Protein AF-A0A7V7UI22-F1 (afdb_monomer_lite)

Foldseek 3Di:
DDPPPDDDDDLQDQKAKWFFLDDDDPDTHTDDLDPPDPRDTPDMDIGGDDHVVCVDPFQNLLSSVLNVLVRLSDAADPDPPLPADSRHGGTDGPDHGPVSVVVSCVSPND

Organism: NCBI:txid2307010

Radius of gyration: 14.66 Å; chains: 1; bounding box: 29×37×30 Å

Secondary structure (DSSP, 8-state):
--S--SPPPPTT--EEEEEEEEE-SS-EEE----TT--PPPSEEEEEE---TT--SHHHHHHHHHHHHHHHTTPPP---S-TTS-TTSSS---S---HHHHHHHHHHH--

InterPro domains:
  IPR024079 Metallopeptidase, catalytic domain superfamily [G3DSA:3.40.390.10] (5-110)

Sequence (110 aa):
MSCNKYNPPTSLEYGRTYPYVAYGQNSASAGSFSKNSTEQWVKAICYQYKNTDLNNTEKKAATAAHEVGHALSLDHKDSQDLQFSIMRTGEKSLKLYAYDKKMLKKKWGK

pLDDT: mean 81.88, std 12.71, range [33.41, 93.94]

Structure (mmCIF, N/CA/C/O backbone):
data_AF-A0A7V7UI22-F1
#
_entry.id   AF-A0A7V7UI22-F1
#
loop_
_atom_site.group_PDB
_atom_site.id
_atom_site.type_symbol
_atom_site.label_atom_id
_atom_site.label_alt_id
_atom_site.label_comp_id
_atom_site.label_asym_id
_atom_site.label_entity_id
_atom_site.label_seq_id
_atom_site.pdbx_PDB_ins_code
_atom_site.Cartn_x
_atom_site.Cartn_y
_atom_site.Cartn_z
_atom_site.occupancy
_atom_site.B_iso_or_equiv
_atom_site.auth_seq_id
_atom_site.auth_comp_id
_atom_site.auth_asym_id
_atom_site.auth_atom_id
_atom_site.pdbx_PDB_model_num
ATOM 1 N N . MET A 1 1 ? 11.357 -23.081 -6.240 1.00 38.62 1 MET A N 1
ATOM 2 C CA . MET A 1 1 ? 10.485 -22.247 -7.099 1.00 38.62 1 MET A CA 1
ATOM 3 C C . MET A 1 1 ? 11.011 -20.825 -7.051 1.00 38.62 1 MET A C 1
ATOM 5 O O . MET A 1 1 ? 11.188 -20.302 -5.961 1.00 38.62 1 MET A O 1
ATOM 9 N N . SER A 1 2 ? 11.362 -20.260 -8.206 1.00 33.41 2 SER A N 1
ATOM 10 C CA . SER A 1 2 ? 11.935 -18.915 -8.311 1.00 33.41 2 SER A CA 1
ATOM 11 C C . SER A 1 2 ? 10.889 -17.872 -7.920 1.00 33.41 2 SER A C 1
ATOM 13 O O . SER A 1 2 ? 9.824 -17.800 -8.528 1.00 33.41 2 SER A O 1
ATOM 15 N N . CYS A 1 3 ? 11.203 -17.052 -6.923 1.00 44.78 3 CYS A N 1
ATOM 16 C CA . CYS A 1 3 ? 10.441 -15.871 -6.517 1.00 44.78 3 CYS A CA 1
ATOM 17 C C . CYS A 1 3 ? 10.400 -14.758 -7.594 1.00 44.78 3 CYS A C 1
ATOM 19 O O . CYS A 1 3 ? 9.805 -13.710 -7.362 1.00 44.78 3 CYS A O 1
ATOM 21 N N . ASN A 1 4 ? 10.968 -14.986 -8.788 1.00 42.72 4 ASN A N 1
ATOM 22 C CA . ASN A 1 4 ? 11.150 -13.983 -9.843 1.00 42.72 4 ASN A CA 1
ATOM 23 C C . ASN A 1 4 ? 10.083 -13.998 -10.949 1.00 42.72 4 ASN A C 1
ATOM 25 O O . ASN A 1 4 ? 10.395 -13.683 -12.095 1.00 42.72 4 ASN A O 1
ATOM 29 N N . LYS A 1 5 ? 8.817 -14.325 -10.664 1.00 50.78 5 LYS A N 1
ATOM 30 C CA . LYS A 1 5 ? 7.751 -14.171 -11.678 1.00 50.78 5 LYS A CA 1
ATOM 31 C C . LYS A 1 5 ? 7.128 -12.771 -11.689 1.00 50.78 5 LYS A C 1
ATOM 33 O O . LYS A 1 5 ? 5.954 -12.617 -12.010 1.00 50.78 5 LYS A O 1
ATOM 38 N N . TYR A 1 6 ? 7.906 -11.757 -11.327 1.00 62.16 6 TYR A N 1
ATOM 39 C CA . TYR A 1 6 ? 7.454 -10.376 -11.315 1.00 62.16 6 TYR A CA 1
ATOM 40 C C . TYR A 1 6 ? 8.343 -9.540 -12.219 1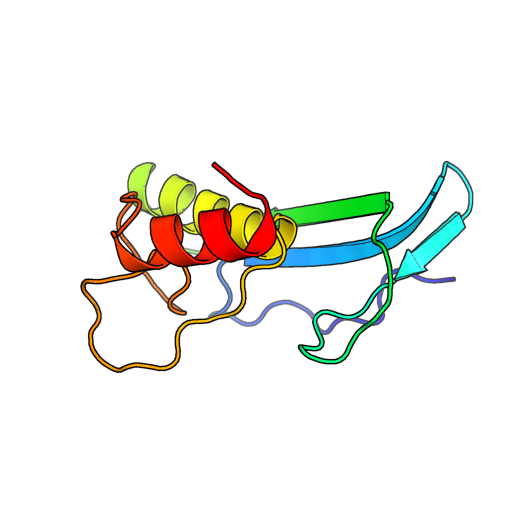.00 62.16 6 TYR A C 1
ATOM 42 O O . TYR A 1 6 ? 9.567 -9.577 -12.099 1.00 62.16 6 TYR A O 1
ATOM 50 N N . ASN A 1 7 ? 7.709 -8.794 -13.124 1.00 67.00 7 ASN A N 1
ATOM 51 C CA . ASN A 1 7 ? 8.410 -7.852 -13.981 1.00 67.00 7 ASN A CA 1
ATOM 52 C C . ASN A 1 7 ? 9.213 -6.871 -13.113 1.00 67.00 7 ASN A C 1
ATOM 54 O O . ASN A 1 7 ? 8.730 -6.492 -12.029 1.00 67.00 7 ASN A O 1
ATOM 58 N N . PRO A 1 8 ? 10.413 -6.466 -13.573 1.00 71.75 8 PRO A N 1
ATOM 59 C CA . PRO A 1 8 ? 11.176 -5.425 -12.904 1.00 71.75 8 PRO A CA 1
ATOM 60 C C . PRO A 1 8 ? 10.305 -4.172 -12.742 1.00 71.75 8 PRO A C 1
ATOM 62 O O . PRO A 1 8 ? 9.439 -3.923 -13.588 1.00 71.75 8 PRO A O 1
ATOM 65 N N . PRO A 1 9 ? 10.493 -3.409 -11.655 1.00 74.69 9 PRO A N 1
ATOM 66 C CA . PRO A 1 9 ? 9.687 -2.228 -11.414 1.00 74.69 9 PRO A CA 1
ATOM 67 C C . PRO A 1 9 ? 9.882 -1.193 -12.523 1.00 74.69 9 PRO A C 1
ATOM 69 O O . PRO A 1 9 ? 10.998 -0.973 -13.001 1.00 74.69 9 PRO A O 1
ATOM 72 N N . THR A 1 10 ? 8.789 -0.559 -12.924 1.00 80.25 10 THR A N 1
ATOM 73 C CA . THR A 1 10 ? 8.796 0.574 -13.854 1.00 80.25 10 THR A CA 1
ATOM 74 C C . THR A 1 10 ? 9.150 1.872 -13.123 1.00 80.25 10 THR A C 1
ATOM 76 O O . THR A 1 10 ? 9.086 1.950 -11.896 1.00 80.25 10 THR A O 1
ATOM 79 N N . SER A 1 11 ? 9.495 2.931 -13.862 1.00 75.62 11 SER A N 1
ATOM 80 C CA . SER A 1 11 ? 9.798 4.249 -13.276 1.00 75.62 11 SER A CA 1
ATOM 81 C C . SER A 1 11 ? 8.626 4.872 -12.506 1.00 75.62 11 SER A C 1
ATOM 83 O O . SER A 1 11 ? 8.848 5.744 -11.670 1.00 75.62 11 SER A O 1
ATOM 85 N N . LEU A 1 12 ? 7.398 4.415 -12.763 1.00 77.81 12 LEU A N 1
ATOM 86 C CA . LEU A 1 12 ? 6.176 4.875 -12.100 1.00 77.81 12 LEU A CA 1
ATOM 87 C C . LEU A 1 12 ? 5.833 4.058 -10.842 1.00 77.81 12 LEU A C 1
ATOM 89 O O . LEU A 1 12 ? 4.855 4.362 -10.160 1.00 77.81 12 LEU A O 1
ATOM 93 N N . GLU A 1 13 ? 6.617 3.025 -10.523 1.00 82.62 13 GLU A N 1
ATOM 94 C CA . GLU A 1 13 ? 6.422 2.200 -9.332 1.00 82.62 13 GLU A CA 1
ATOM 95 C C . GLU A 1 13 ? 7.337 2.655 -8.191 1.00 82.62 13 GLU A C 1
ATOM 97 O O . GLU A 1 13 ? 8.566 2.676 -8.295 1.00 82.62 13 GLU A O 1
ATOM 102 N N . TYR A 1 14 ? 6.721 3.009 -7.064 1.00 88.75 14 TYR A N 1
ATOM 103 C CA . TYR A 1 14 ? 7.417 3.481 -5.862 1.00 88.75 14 TYR A CA 1
ATOM 104 C C . TYR A 1 14 ? 7.655 2.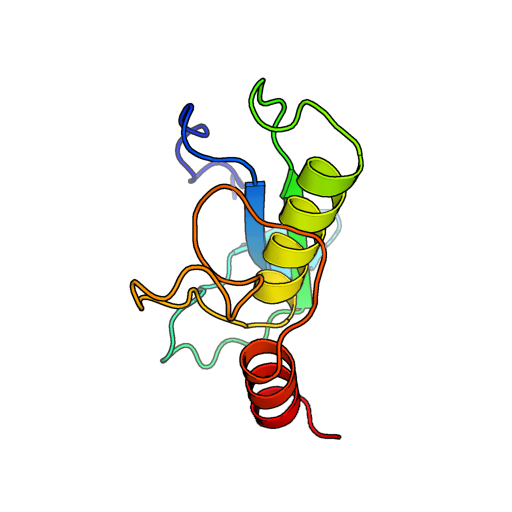370 -4.833 1.00 88.75 14 TYR A C 1
ATOM 106 O O . TYR A 1 14 ? 8.579 2.450 -4.020 1.00 88.75 14 TYR A O 1
ATOM 114 N N . GLY A 1 15 ? 6.853 1.314 -4.895 1.00 90.44 15 GLY A N 1
ATOM 115 C CA . GLY A 1 15 ? 6.937 0.150 -4.035 1.00 90.44 15 GLY A CA 1
ATOM 116 C C . GLY A 1 15 ? 6.103 -0.998 -4.586 1.00 90.44 15 GLY A C 1
ATOM 117 O O . GLY A 1 15 ? 5.472 -0.873 -5.639 1.00 90.44 15 GLY A O 1
ATOM 118 N N . ARG A 1 16 ? 6.185 -2.141 -3.906 1.00 90.12 16 ARG A N 1
ATOM 119 C CA . ARG A 1 16 ? 5.343 -3.305 -4.177 1.00 90.12 16 ARG A CA 1
ATOM 120 C C . ARG A 1 16 ? 5.292 -4.222 -2.962 1.00 90.12 16 ARG A C 1
ATOM 122 O O . ARG A 1 16 ? 6.330 -4.513 -2.361 1.00 90.12 16 ARG A O 1
ATOM 129 N N . THR A 1 17 ? 4.122 -4.776 -2.676 1.00 91.50 17 THR A N 1
ATOM 130 C CA . THR A 1 17 ? 3.953 -5.834 -1.674 1.00 91.50 17 THR A CA 1
ATOM 131 C C . THR A 1 17 ? 3.802 -7.198 -2.336 1.00 91.50 17 THR A C 1
ATOM 133 O O . THR A 1 17 ? 3.197 -7.318 -3.395 1.00 91.50 17 THR A O 1
ATOM 136 N N . TYR A 1 18 ? 4.341 -8.241 -1.704 1.00 88.62 18 TYR A N 1
ATOM 137 C CA . TYR A 1 18 ? 4.192 -9.633 -2.126 1.00 88.62 18 TYR A CA 1
ATOM 138 C C . TYR A 1 18 ? 3.663 -10.497 -0.984 1.00 88.62 18 TYR A C 1
ATOM 140 O O . TYR A 1 18 ? 4.329 -10.568 0.055 1.00 88.62 18 TYR A O 1
ATOM 148 N N . PRO A 1 19 ? 2.520 -11.180 -1.149 1.00 90.62 19 PRO A N 1
ATOM 149 C CA . PRO A 1 19 ? 1.982 -12.079 -0.156 1.00 90.62 19 PRO A CA 1
ATOM 150 C C . PRO A 1 19 ? 2.490 -13.500 -0.409 1.00 90.62 19 PRO A C 1
ATOM 152 O O . PRO A 1 19 ? 2.753 -13.907 -1.543 1.00 90.62 19 PRO A O 1
ATOM 155 N N . TYR A 1 20 ? 2.598 -14.277 0.658 1.00 89.94 20 TYR A N 1
ATOM 156 C CA . TYR A 1 20 ? 3.014 -15.669 0.615 1.00 89.94 20 TYR A CA 1
ATOM 157 C C . TYR A 1 20 ? 2.064 -16.513 1.455 1.00 89.94 20 TYR A C 1
ATOM 159 O O . TYR A 1 20 ? 1.826 -16.204 2.622 1.00 89.94 20 TYR A O 1
ATOM 167 N N . VAL A 1 21 ? 1.558 -17.599 0.870 1.00 90.38 21 VAL A N 1
ATOM 168 C CA . VAL A 1 21 ? 0.734 -18.613 1.558 1.00 90.38 21 VAL A CA 1
ATOM 169 C C . VAL A 1 21 ? 1.590 -19.669 2.264 1.00 90.38 21 VAL A C 1
ATOM 171 O O . VAL A 1 21 ? 1.126 -20.342 3.174 1.00 90.38 21 VAL A O 1
ATOM 174 N N . ALA A 1 22 ? 2.870 -19.771 1.895 1.00 84.69 22 ALA A N 1
ATOM 175 C CA . ALA A 1 22 ? 3.888 -20.527 2.620 1.00 84.69 22 ALA A CA 1
ATOM 176 C C . ALA A 1 22 ? 5.237 -19.803 2.509 1.00 84.69 22 ALA A C 1
ATOM 178 O O . ALA A 1 22 ? 5.595 -19.344 1.423 1.00 84.69 22 ALA A O 1
ATOM 179 N N . TYR A 1 23 ? 5.989 -19.693 3.608 1.00 83.12 23 TYR A N 1
ATOM 180 C CA . TYR A 1 23 ? 7.307 -19.049 3.620 1.00 83.12 23 TYR A CA 1
ATOM 181 C C . TYR A 1 23 ? 8.203 -19.640 4.719 1.00 83.12 23 TYR A C 1
ATOM 183 O O . TYR A 1 23 ? 7.889 -19.529 5.901 1.00 83.12 23 TYR A O 1
ATOM 191 N N . GLY A 1 24 ? 9.334 -20.232 4.339 1.00 79.19 24 GLY A N 1
ATOM 192 C CA . GLY A 1 24 ? 10.335 -20.812 5.241 1.00 79.19 24 GLY A CA 1
ATOM 193 C C . GLY A 1 24 ? 11.741 -20.747 4.638 1.00 79.19 24 GLY A C 1
ATOM 194 O O . GLY A 1 24 ? 11.924 -20.174 3.567 1.00 79.19 24 GLY A O 1
ATOM 195 N N . GLN A 1 25 ? 12.740 -21.335 5.307 1.00 75.81 25 GLN A N 1
ATOM 196 C CA . GLN A 1 25 ? 14.143 -21.262 4.859 1.00 75.81 25 GLN A CA 1
ATOM 197 C C . GLN A 1 25 ? 14.361 -21.795 3.432 1.00 75.81 25 GLN A C 1
ATOM 199 O O . GLN A 1 25 ? 15.121 -21.194 2.681 1.00 75.81 25 GLN A O 1
ATOM 204 N N . ASN A 1 26 ? 13.662 -22.869 3.042 1.00 82.44 26 ASN A N 1
ATOM 205 C CA . ASN A 1 26 ? 13.898 -23.566 1.768 1.00 82.44 26 ASN A CA 1
ATOM 206 C C . ASN A 1 26 ? 12.707 -23.522 0.789 1.00 82.44 26 ASN A C 1
ATOM 208 O O . ASN A 1 26 ? 12.784 -24.087 -0.302 1.00 82.44 26 ASN A O 1
ATOM 212 N N . SER A 1 27 ? 11.592 -22.879 1.150 1.00 77.25 27 SER A N 1
ATOM 213 C CA . SER A 1 27 ? 10.379 -22.860 0.322 1.00 77.25 27 SER A CA 1
ATOM 214 C C . SER A 1 27 ? 9.570 -21.582 0.511 1.00 77.25 27 SER A C 1
ATOM 216 O O . SER A 1 27 ? 9.301 -21.176 1.642 1.00 77.25 27 SER A O 1
ATOM 218 N N . ALA A 1 28 ? 9.116 -20.999 -0.596 1.00 84.19 28 ALA A N 1
ATOM 219 C CA . ALA A 1 28 ? 8.158 -19.905 -0.607 1.00 84.19 28 ALA A CA 1
ATOM 220 C C . ALA A 1 28 ? 7.114 -20.138 -1.709 1.00 84.19 28 ALA A C 1
ATOM 222 O O . ALA A 1 28 ? 7.480 -20.448 -2.846 1.00 84.19 28 ALA A O 1
ATOM 223 N N . SER A 1 29 ? 5.836 -19.967 -1.370 1.00 86.44 29 SER A N 1
ATOM 224 C CA . SER A 1 29 ? 4.705 -20.038 -2.300 1.00 86.44 29 SER A CA 1
ATOM 225 C C . SER A 1 29 ? 3.986 -18.697 -2.307 1.00 86.44 29 SER A C 1
ATOM 227 O O . SER A 1 29 ? 3.518 -18.245 -1.260 1.00 86.44 29 SER A O 1
ATOM 229 N N . ALA A 1 30 ? 3.939 -18.050 -3.472 1.00 85.00 30 ALA A N 1
ATOM 230 C CA . ALA A 1 30 ? 3.269 -16.765 -3.639 1.00 85.00 30 ALA A CA 1
ATOM 231 C C . ALA A 1 30 ? 1.755 -16.903 -3.419 1.00 85.00 30 ALA A C 1
ATOM 233 O O . ALA A 1 30 ? 1.168 -17.907 -3.814 1.00 85.00 30 ALA A O 1
ATOM 234 N N . GLY A 1 31 ? 1.154 -15.894 -2.793 1.00 85.69 31 GLY A N 1
ATOM 235 C CA . GLY A 1 31 ? -0.297 -15.720 -2.728 1.00 85.69 31 GLY A CA 1
ATOM 236 C C . GLY A 1 31 ? -0.806 -14.710 -3.758 1.00 85.69 31 GLY A C 1
ATOM 237 O O . GLY A 1 31 ? -0.025 -14.093 -4.488 1.00 85.69 31 GLY A O 1
ATOM 238 N N . SER A 1 32 ? -2.121 -14.502 -3.777 1.00 82.38 32 SER A N 1
ATOM 239 C CA . SER A 1 32 ? -2.809 -13.563 -4.668 1.00 82.38 32 SER A CA 1
ATOM 240 C C . SER A 1 32 ? -3.532 -12.442 -3.913 1.00 82.38 32 SER A C 1
ATOM 242 O O . SER A 1 32 ? -4.337 -12.704 -3.017 1.00 82.38 32 SER A O 1
ATOM 244 N N . PHE A 1 33 ? -3.325 -11.190 -4.343 1.00 76.19 33 PHE A N 1
ATOM 245 C CA . PHE A 1 33 ? -4.160 -10.032 -3.987 1.00 76.19 33 PHE A CA 1
ATOM 246 C C . PHE A 1 33 ? -5.435 -9.998 -4.842 1.00 76.19 33 PHE A C 1
ATOM 248 O O . PHE A 1 33 ? -5.672 -9.059 -5.593 1.00 76.19 33 PHE A O 1
ATOM 255 N N . SER A 1 34 ? -6.253 -11.044 -4.803 1.00 70.69 34 SER A N 1
ATOM 256 C CA . SER A 1 34 ? -7.572 -11.001 -5.442 1.00 70.69 34 SER A CA 1
ATOM 257 C C . SER A 1 34 ? -8.640 -10.732 -4.393 1.00 70.69 34 SER A C 1
ATOM 259 O O . SER A 1 34 ? -8.630 -11.340 -3.322 1.00 70.69 34 SER A O 1
ATOM 261 N N . LYS A 1 35 ? -9.618 -9.879 -4.721 1.00 62.06 35 LYS A N 1
ATOM 262 C CA . LYS A 1 35 ? -10.814 -9.647 -3.893 1.00 62.06 35 LYS A CA 1
ATOM 263 C C . LYS A 1 35 ? -11.568 -10.945 -3.569 1.00 62.06 35 LYS A C 1
ATOM 265 O O . LYS A 1 35 ? -12.219 -11.022 -2.531 1.00 62.06 35 LYS A O 1
ATOM 270 N N . ASN A 1 36 ? -11.457 -11.946 -4.445 1.00 68.94 36 ASN A N 1
ATOM 271 C CA . ASN A 1 36 ? -12.098 -13.253 -4.303 1.00 68.94 36 ASN A CA 1
ATOM 272 C C . ASN A 1 36 ? -11.146 -14.327 -3.755 1.00 68.94 36 ASN A C 1
ATOM 274 O O . ASN A 1 36 ? -11.534 -15.490 -3.676 1.00 68.94 36 ASN A O 1
ATOM 278 N N . SER A 1 37 ? -9.900 -13.974 -3.423 1.00 72.31 37 SER A N 1
ATOM 279 C CA . SER A 1 37 ? -8.962 -14.941 -2.862 1.00 72.31 37 SER A CA 1
ATOM 280 C C . SER A 1 37 ? -9.419 -15.363 -1.468 1.00 72.31 37 SER A C 1
ATOM 282 O O . SER A 1 37 ? -9.655 -14.525 -0.596 1.00 72.31 37 SER A O 1
ATOM 284 N N . THR A 1 38 ? -9.524 -16.674 -1.259 1.00 76.94 38 THR A N 1
ATOM 285 C CA . THR A 1 38 ? -9.718 -17.291 0.061 1.00 76.94 38 THR A CA 1
ATOM 286 C C . THR A 1 38 ? -8.391 -17.684 0.706 1.00 76.94 38 THR A C 1
ATOM 288 O O . THR A 1 38 ? -8.382 -18.312 1.764 1.00 76.94 38 THR A O 1
ATOM 291 N N . GLU A 1 39 ? -7.265 -17.369 0.063 1.00 82.31 39 GLU A N 1
ATOM 292 C CA . GLU A 1 39 ? -5.942 -17.718 0.560 1.00 82.31 39 GLU A CA 1
ATOM 293 C C . GLU A 1 39 ? -5.625 -16.963 1.853 1.00 82.31 39 GLU A C 1
ATOM 295 O O . GLU A 1 39 ? -5.769 -15.742 1.937 1.00 82.31 39 GLU A O 1
ATOM 300 N N . GLN A 1 40 ? -5.137 -17.691 2.856 1.00 84.25 40 GLN A N 1
ATOM 301 C CA . GLN A 1 40 ? -4.552 -17.094 4.049 1.00 84.25 40 GLN A CA 1
ATOM 302 C C . GLN A 1 40 ? -3.053 -16.913 3.833 1.00 84.25 40 GLN A C 1
ATOM 304 O O . GLN A 1 40 ? -2.332 -17.866 3.539 1.00 84.25 40 GLN A O 1
ATOM 309 N N . TRP A 1 41 ? -2.578 -15.678 3.968 1.00 87.94 41 TRP A N 1
ATOM 310 C CA . TRP A 1 41 ? -1.155 -15.380 3.868 1.00 87.94 41 TRP A CA 1
ATOM 311 C C . TRP A 1 41 ? -0.479 -15.595 5.218 1.00 87.94 41 TRP A C 1
ATOM 313 O O . TRP A 1 41 ? -0.976 -15.154 6.251 1.00 87.94 41 TRP A O 1
ATOM 323 N N . VAL A 1 42 ? 0.693 -16.220 5.197 1.00 90.31 42 VAL A N 1
ATOM 324 C CA . VAL A 1 42 ? 1.555 -16.384 6.378 1.00 90.31 42 VAL A CA 1
ATOM 325 C C . VAL A 1 42 ? 2.615 -15.288 6.468 1.00 90.31 42 VAL A C 1
ATOM 327 O O . VAL A 1 42 ? 3.200 -15.066 7.525 1.00 90.31 42 VAL A O 1
ATOM 330 N N . LYS A 1 43 ? 2.888 -14.602 5.351 1.00 89.56 43 LYS A N 1
ATOM 331 C CA . LYS A 1 43 ? 3.857 -13.508 5.267 1.00 89.56 43 LYS A CA 1
ATOM 332 C C . LYS A 1 43 ? 3.497 -12.558 4.130 1.00 89.56 43 LYS A C 1
ATOM 334 O O . LYS A 1 43 ? 3.078 -13.002 3.067 1.00 89.56 43 LYS A O 1
ATOM 339 N N . ALA A 1 44 ? 3.752 -11.269 4.325 1.00 91.12 44 ALA A N 1
ATOM 340 C CA . ALA A 1 44 ? 3.816 -10.284 3.253 1.00 91.12 44 ALA A CA 1
ATOM 341 C C . ALA A 1 44 ? 5.158 -9.541 3.318 1.00 91.12 44 ALA A C 1
ATOM 343 O O . ALA A 1 44 ? 5.629 -9.208 4.406 1.00 91.12 44 ALA A O 1
ATOM 344 N N . ILE A 1 45 ? 5.794 -9.311 2.170 1.00 91.00 45 ILE A N 1
ATOM 345 C CA . ILE A 1 45 ? 7.040 -8.538 2.068 1.00 91.00 45 ILE A CA 1
ATOM 346 C C . ILE A 1 45 ? 6.747 -7.265 1.289 1.00 91.00 45 ILE A C 1
ATOM 348 O O . ILE A 1 45 ? 6.292 -7.341 0.152 1.00 91.00 45 ILE A O 1
ATOM 352 N N . CYS A 1 46 ? 7.028 -6.120 1.902 1.00 92.81 46 CYS A N 1
ATOM 353 C CA . CYS A 1 46 ? 6.892 -4.803 1.290 1.00 92.81 46 CYS A CA 1
ATOM 354 C C . CYS A 1 46 ? 8.261 -4.340 0.787 1.00 92.81 46 CYS A C 1
ATOM 356 O O . CYS A 1 46 ? 9.220 -4.300 1.560 1.00 92.81 46 CYS A O 1
ATOM 358 N N . TYR A 1 47 ? 8.346 -3.966 -0.483 1.00 91.00 47 TYR A N 1
ATOM 359 C CA . TYR A 1 47 ? 9.519 -3.329 -1.068 1.00 91.00 47 TYR A CA 1
ATOM 360 C C . TYR A 1 47 ? 9.222 -1.858 -1.322 1.00 91.00 47 TYR A C 1
ATOM 362 O O . TYR A 1 47 ? 8.168 -1.516 -1.845 1.00 91.00 47 TYR A O 1
ATOM 370 N N . GLN A 1 48 ? 10.186 -0.998 -1.008 1.00 90.38 48 GLN A N 1
ATOM 371 C CA . GLN A 1 48 ? 10.230 0.373 -1.499 1.00 90.38 48 GLN A CA 1
ATOM 372 C C . GLN A 1 48 ? 11.395 0.487 -2.475 1.00 90.38 48 GLN A C 1
ATOM 374 O O . GLN A 1 48 ? 12.529 0.131 -2.142 1.00 90.38 48 GLN A O 1
ATOM 379 N N . TYR A 1 49 ? 11.119 0.972 -3.680 1.00 88.75 49 TYR A N 1
ATOM 380 C CA . TYR A 1 49 ? 12.135 1.096 -4.715 1.00 88.75 49 TYR A CA 1
ATOM 381 C C . TYR A 1 49 ? 12.898 2.411 -4.593 1.00 88.75 49 TYR A C 1
ATOM 383 O O . TYR A 1 49 ? 12.397 3.419 -4.090 1.00 88.75 49 TYR A O 1
ATOM 391 N N . LYS A 1 50 ? 14.140 2.412 -5.084 1.00 86.44 50 LYS A N 1
ATOM 392 C CA . LYS A 1 50 ? 14.905 3.647 -5.242 1.00 86.44 50 LYS A CA 1
ATOM 393 C C . LYS A 1 50 ? 14.295 4.433 -6.404 1.00 86.44 50 LYS A C 1
ATOM 395 O O . LYS A 1 50 ? 14.406 4.010 -7.548 1.00 86.44 50 LYS A O 1
ATOM 400 N N . ASN A 1 51 ? 13.666 5.564 -6.101 1.00 87.50 51 ASN A N 1
ATOM 401 C CA . ASN A 1 51 ? 12.996 6.416 -7.080 1.00 87.50 51 ASN A CA 1
ATOM 402 C C . ASN A 1 51 ? 13.271 7.897 -6.760 1.00 87.50 51 ASN A C 1
ATOM 404 O O . ASN A 1 51 ? 13.312 8.276 -5.586 1.00 87.50 51 ASN A O 1
ATOM 408 N N . THR A 1 52 ? 13.494 8.721 -7.787 1.00 88.62 52 THR A N 1
ATOM 409 C CA . THR A 1 52 ? 13.791 10.158 -7.648 1.00 88.62 52 THR A CA 1
ATOM 410 C C . THR A 1 52 ? 12.619 10.960 -7.097 1.00 88.62 52 THR A C 1
ATOM 412 O O . THR A 1 52 ? 12.850 11.973 -6.442 1.00 88.62 52 THR A O 1
ATOM 415 N N . ASP A 1 53 ? 11.385 10.495 -7.286 1.00 87.00 53 ASP A N 1
ATOM 416 C CA . ASP A 1 53 ? 10.187 11.169 -6.773 1.00 87.00 53 ASP A CA 1
ATOM 417 C C . ASP A 1 53 ? 10.080 11.049 -5.247 1.00 87.00 53 ASP A C 1
ATOM 419 O O . ASP A 1 53 ? 9.537 11.932 -4.580 1.00 87.00 53 ASP A O 1
ATOM 423 N N . LEU A 1 54 ? 10.675 9.998 -4.668 1.00 88.25 54 LEU A N 1
ATOM 424 C CA . LEU A 1 54 ? 10.778 9.758 -3.226 1.00 88.25 54 LEU A CA 1
ATOM 425 C C . LEU A 1 54 ? 11.958 10.533 -2.614 1.00 88.25 54 LEU A C 1
ATOM 427 O O . LEU A 1 54 ? 12.799 9.987 -1.894 1.00 88.25 54 LEU A O 1
ATOM 431 N N . ASN A 1 55 ? 12.029 11.825 -2.919 1.00 89.69 55 ASN A N 1
ATOM 432 C CA . ASN A 1 55 ? 13.152 12.703 -2.587 1.00 89.69 55 ASN A CA 1
ATOM 433 C C . ASN A 1 55 ? 13.179 13.206 -1.135 1.00 89.69 55 ASN A C 1
ATOM 435 O O . ASN A 1 55 ? 14.146 13.852 -0.739 1.00 89.69 55 ASN A O 1
ATOM 439 N N . ASN A 1 56 ? 12.163 12.908 -0.323 1.00 90.88 56 ASN A N 1
ATOM 440 C CA . ASN A 1 56 ? 12.114 13.317 1.079 1.00 90.88 56 ASN A CA 1
ATOM 441 C C . ASN A 1 56 ? 11.565 12.212 1.995 1.00 90.88 56 ASN A C 1
ATOM 443 O O . ASN A 1 56 ? 11.002 11.212 1.541 1.00 90.88 56 ASN A O 1
ATOM 447 N N . THR A 1 57 ? 11.760 12.388 3.303 1.00 92.31 57 THR A N 1
ATOM 448 C CA . THR A 1 57 ? 11.353 11.418 4.331 1.00 92.31 57 THR A CA 1
ATOM 449 C C . THR A 1 57 ? 9.846 11.182 4.352 1.00 92.31 57 THR A C 1
ATOM 451 O O . THR A 1 57 ? 9.418 10.044 4.525 1.00 92.31 57 THR A O 1
ATOM 454 N N . GLU A 1 58 ? 9.036 12.219 4.135 1.00 91.44 58 GLU A N 1
ATOM 455 C CA . GLU A 1 58 ? 7.578 12.104 4.175 1.00 91.44 58 GLU A CA 1
ATOM 456 C C . GLU A 1 58 ? 7.047 11.235 3.031 1.00 91.44 58 GLU A C 1
ATOM 458 O O . GLU A 1 58 ? 6.304 10.290 3.280 1.00 91.44 58 GLU A O 1
ATOM 463 N N . LYS A 1 59 ? 7.490 11.472 1.791 1.00 90.12 59 LYS A N 1
ATOM 464 C CA . LYS A 1 59 ? 7.100 10.667 0.621 1.00 90.12 59 LYS A CA 1
ATOM 465 C C . LYS A 1 59 ? 7.552 9.214 0.752 1.00 90.12 59 LYS A C 1
ATOM 467 O O . LYS A 1 59 ? 6.810 8.294 0.396 1.00 90.12 59 LYS A O 1
ATOM 472 N N . LYS A 1 60 ? 8.759 8.994 1.292 1.00 91.94 60 LYS A N 1
ATOM 473 C CA . LYS A 1 60 ? 9.266 7.645 1.583 1.00 91.94 60 LYS A CA 1
ATOM 474 C C . LYS A 1 60 ? 8.380 6.940 2.604 1.00 91.94 60 LYS A C 1
ATOM 476 O O . LYS A 1 60 ? 7.959 5.812 2.360 1.00 91.94 60 LYS A O 1
ATOM 481 N N . ALA A 1 61 ? 8.052 7.610 3.704 1.00 93.00 61 ALA A N 1
ATOM 482 C CA . ALA A 1 61 ? 7.188 7.058 4.736 1.00 93.00 61 ALA A CA 1
ATOM 483 C C . ALA A 1 61 ? 5.759 6.815 4.222 1.00 93.00 61 ALA A C 1
ATOM 485 O O . ALA A 1 61 ? 5.182 5.770 4.506 1.00 93.00 61 ALA A O 1
ATOM 486 N N . ALA A 1 62 ? 5.204 7.727 3.420 1.00 92.06 62 ALA A N 1
ATOM 487 C CA . ALA A 1 62 ? 3.874 7.585 2.829 1.00 92.06 62 ALA A CA 1
ATOM 488 C C . ALA A 1 62 ? 3.795 6.388 1.869 1.00 92.06 62 ALA A C 1
ATOM 490 O O . ALA A 1 62 ? 2.832 5.624 1.899 1.00 92.06 62 ALA A O 1
ATOM 491 N N . THR A 1 63 ? 4.835 6.185 1.056 1.00 92.44 63 THR A N 1
ATOM 492 C CA . THR A 1 63 ? 4.955 5.007 0.185 1.00 92.44 63 THR A CA 1
ATOM 493 C C . THR A 1 63 ? 5.092 3.728 1.005 1.00 92.44 63 THR A C 1
ATOM 495 O O . THR A 1 63 ? 4.373 2.769 0.757 1.00 92.44 63 THR A O 1
ATOM 498 N N . ALA A 1 64 ? 5.943 3.711 2.033 1.00 92.69 64 ALA A N 1
ATOM 499 C CA . ALA A 1 64 ? 6.073 2.542 2.902 1.00 92.69 64 ALA A CA 1
ATOM 500 C C . ALA A 1 64 ? 4.741 2.189 3.591 1.00 92.69 64 ALA A C 1
ATOM 502 O O . ALA A 1 64 ? 4.352 1.025 3.637 1.00 92.69 64 ALA A O 1
ATOM 503 N N . ALA A 1 65 ? 4.005 3.191 4.075 1.00 93.56 65 ALA A N 1
ATOM 504 C CA . ALA A 1 65 ? 2.703 2.994 4.700 1.00 93.56 65 ALA A CA 1
ATOM 505 C C . ALA A 1 65 ? 1.630 2.482 3.715 1.00 93.56 65 ALA A C 1
ATOM 507 O O . ALA A 1 65 ? 0.766 1.705 4.116 1.00 93.56 65 ALA A O 1
ATOM 508 N N . HIS A 1 66 ? 1.705 2.853 2.434 1.00 93.50 66 HIS A N 1
ATOM 509 C CA . HIS A 1 66 ? 0.869 2.284 1.372 1.00 93.50 66 HIS A CA 1
ATOM 510 C C . HIS A 1 66 ? 1.144 0.794 1.147 1.00 93.50 66 HIS A C 1
ATOM 512 O O . HIS A 1 66 ? 0.211 -0.008 1.162 1.00 93.50 66 HIS A O 1
ATOM 518 N N . GLU A 1 67 ? 2.416 0.404 1.034 1.00 93.38 67 GLU A N 1
ATOM 519 C CA . GLU A 1 67 ? 2.788 -1.010 0.880 1.00 93.38 67 GLU A CA 1
ATOM 520 C C . GLU A 1 67 ? 2.384 -1.842 2.108 1.00 93.38 67 GLU A C 1
ATOM 522 O O . GLU A 1 67 ? 1.860 -2.953 1.975 1.00 93.38 67 GLU A O 1
ATOM 527 N N . VAL A 1 68 ? 2.532 -1.280 3.314 1.00 93.94 68 VAL A N 1
ATOM 528 C CA . VAL A 1 68 ? 2.010 -1.889 4.549 1.00 93.94 68 VAL A CA 1
ATOM 529 C C . VAL A 1 68 ? 0.489 -2.030 4.490 1.00 93.94 68 VAL A C 1
ATOM 531 O O . VAL A 1 68 ? -0.046 -3.049 4.919 1.00 93.94 68 VAL A O 1
ATOM 534 N N . GLY A 1 69 ? -0.226 -1.062 3.920 1.00 92.38 69 GLY A N 1
ATOM 535 C CA . GLY A 1 69 ? -1.658 -1.186 3.666 1.00 92.38 69 GLY A CA 1
ATOM 536 C C . GLY A 1 69 ? -2.001 -2.396 2.790 1.00 92.38 69 GLY A C 1
ATOM 537 O O . GLY A 1 69 ? -2.903 -3.158 3.142 1.00 92.38 69 GLY A O 1
ATOM 538 N N . HIS A 1 70 ? -1.233 -2.657 1.728 1.00 90.81 70 HIS A N 1
ATOM 539 C CA . HIS A 1 70 ? -1.374 -3.890 0.944 1.00 90.81 70 HIS A CA 1
ATOM 540 C C . HIS A 1 70 ? -1.068 -5.147 1.764 1.00 90.81 70 HIS A C 1
ATOM 542 O O . HIS A 1 70 ? -1.803 -6.131 1.674 1.00 90.81 70 HIS A O 1
ATOM 548 N N . ALA A 1 71 ? -0.040 -5.121 2.617 1.00 92.12 71 ALA A N 1
ATOM 549 C CA . ALA A 1 71 ? 0.266 -6.237 3.517 1.00 92.12 71 ALA A CA 1
ATOM 550 C C . ALA A 1 71 ? -0.881 -6.520 4.502 1.00 92.12 71 ALA A C 1
ATOM 552 O O . ALA A 1 71 ? -1.151 -7.673 4.831 1.00 92.12 71 ALA A O 1
ATOM 553 N N . LEU A 1 72 ? -1.620 -5.479 4.892 1.00 90.56 72 LEU A N 1
ATOM 554 C CA . LEU A 1 72 ? -2.862 -5.555 5.665 1.00 90.56 72 LEU A CA 1
ATOM 555 C C . LEU A 1 72 ? -4.093 -5.861 4.791 1.00 90.56 72 LEU A C 1
ATOM 557 O O . LEU A 1 72 ? -5.229 -5.634 5.211 1.00 90.56 72 LEU A O 1
ATOM 561 N N . SER A 1 73 ? -3.893 -6.402 3.587 1.00 86.62 73 SER A N 1
ATOM 562 C CA . SER A 1 73 ? -4.947 -6.798 2.647 1.00 86.62 73 SER A CA 1
ATOM 563 C C . SER A 1 73 ? -5.885 -5.661 2.221 1.00 86.62 73 SER A C 1
ATOM 565 O O . SER A 1 73 ? -7.068 -5.906 1.955 1.00 86.62 73 SER A O 1
ATOM 567 N N . LEU A 1 74 ? -5.390 -4.422 2.181 1.00 87.69 74 LEU A N 1
ATOM 568 C CA . LEU A 1 74 ? -6.099 -3.316 1.547 1.00 87.69 74 LEU A CA 1
ATOM 569 C C . LEU A 1 74 ? -5.765 -3.260 0.057 1.00 87.69 74 LEU A C 1
ATOM 571 O O . LEU A 1 74 ? -4.627 -3.489 -0.349 1.00 87.69 74 LEU A O 1
ATOM 575 N N . ASP A 1 75 ? -6.768 -2.921 -0.741 1.00 86.00 75 ASP A N 1
ATOM 576 C CA . ASP A 1 75 ? -6.619 -2.698 -2.176 1.00 86.00 75 ASP A CA 1
ATOM 577 C C . ASP A 1 75 ? -6.482 -1.201 -2.479 1.00 86.00 75 ASP A C 1
ATOM 579 O O . ASP A 1 75 ? -6.766 -0.350 -1.620 1.00 86.00 75 ASP A O 1
ATOM 583 N N . HIS A 1 76 ? -6.065 -0.888 -3.702 1.00 86.25 76 HIS A N 1
ATOM 584 C CA . HIS A 1 76 ? -6.053 0.476 -4.200 1.00 86.25 76 HIS A CA 1
ATOM 585 C C . HIS A 1 76 ? -7.437 1.134 -4.098 1.00 86.25 76 HIS A C 1
ATOM 587 O O . HIS A 1 76 ? -8.487 0.489 -4.131 1.00 86.25 76 HIS A O 1
ATOM 593 N N . LYS A 1 77 ? -7.437 2.464 -3.975 1.00 80.75 77 LYS A N 1
ATOM 594 C CA . LYS A 1 77 ? -8.648 3.277 -4.119 1.00 80.75 77 LYS A CA 1
ATOM 595 C C . LYS A 1 77 ? -8.666 3.940 -5.497 1.00 80.75 77 LYS A C 1
ATOM 597 O O . LYS A 1 77 ? -7.856 4.828 -5.746 1.00 80.75 77 LYS A O 1
ATOM 602 N N . ASP A 1 78 ? -9.643 3.567 -6.323 1.00 69.69 78 ASP A N 1
ATOM 603 C CA . ASP A 1 78 ? -9.759 3.991 -7.732 1.00 69.69 78 ASP A CA 1
ATOM 604 C C . ASP A 1 78 ? -10.279 5.429 -7.948 1.00 69.69 78 ASP A C 1
ATOM 606 O O . ASP A 1 78 ? -10.295 5.926 -9.071 1.00 69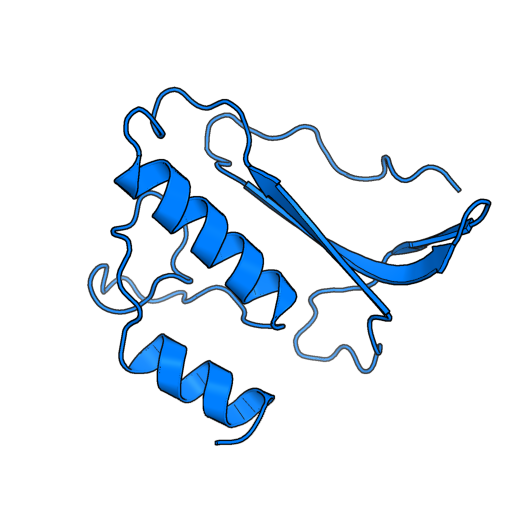.69 78 ASP A O 1
ATOM 610 N N . SER A 1 79 ? -10.749 6.127 -6.907 1.00 62.50 79 SER A N 1
ATOM 611 C CA . SER A 1 79 ? -11.417 7.427 -7.086 1.00 62.50 79 SER A CA 1
ATOM 612 C C . SER A 1 79 ? -10.439 8.586 -7.318 1.00 62.50 79 SER A C 1
ATOM 614 O O . SER A 1 79 ? -9.460 8.721 -6.583 1.00 62.50 79 SER A O 1
ATOM 616 N N . GLN A 1 80 ? -10.804 9.498 -8.227 1.00 53.72 80 GLN A N 1
ATOM 617 C CA . GLN A 1 80 ? -10.085 10.742 -8.548 1.00 53.72 80 GLN A CA 1
ATOM 618 C C . GLN A 1 80 ? -9.935 11.731 -7.379 1.00 53.72 80 GLN A C 1
ATOM 620 O O . GLN A 1 80 ? -9.155 12.674 -7.486 1.00 53.72 80 GLN A O 1
ATOM 625 N N . ASP A 1 81 ? -10.619 11.531 -6.249 1.00 56.47 81 ASP A N 1
ATOM 626 C CA . ASP A 1 81 ? -10.418 12.383 -5.081 1.00 56.47 81 ASP A CA 1
ATOM 627 C C . ASP A 1 81 ? -9.088 12.067 -4.379 1.00 56.47 81 ASP A C 1
ATOM 629 O O . ASP A 1 81 ? -8.987 11.231 -3.471 1.00 56.47 81 ASP A O 1
ATOM 633 N N . LEU A 1 82 ? -8.054 12.798 -4.796 1.00 53.78 82 LEU A N 1
ATOM 634 C CA . LEU A 1 82 ? -6.657 12.681 -4.367 1.00 53.78 82 LEU A CA 1
ATOM 635 C C . LEU A 1 82 ? -6.437 12.869 -2.853 1.00 53.78 82 LEU A C 1
ATOM 637 O O . LEU A 1 82 ? -5.350 12.577 -2.355 1.00 53.78 82 LEU A O 1
ATOM 641 N N . GLN A 1 83 ? -7.448 13.346 -2.119 1.00 59.84 83 GLN A N 1
ATOM 642 C CA . GLN A 1 83 ? -7.326 13.807 -0.735 1.00 59.84 83 GLN A CA 1
ATOM 643 C C . GLN A 1 83 ? -7.790 12.810 0.338 1.00 59.84 83 GLN A C 1
ATOM 645 O O . GLN A 1 83 ? -7.905 13.215 1.491 1.00 59.84 83 GLN A O 1
ATOM 650 N N . PHE A 1 84 ? -8.091 11.542 0.023 1.00 70.94 84 PHE A N 1
ATOM 651 C CA . PHE A 1 84 ? -8.799 10.681 0.994 1.00 70.94 84 PHE A CA 1
ATOM 652 C C . PHE A 1 84 ? -8.248 9.277 1.232 1.00 70.94 84 PHE A C 1
ATOM 654 O O . PHE A 1 84 ? -8.951 8.487 1.869 1.00 70.94 84 PHE A O 1
ATOM 661 N N . SER A 1 85 ? -7.062 8.915 0.741 1.00 86.75 85 SER A N 1
ATOM 662 C CA . SER A 1 85 ? -6.519 7.584 1.031 1.00 86.75 85 SER A CA 1
ATOM 663 C C . SER A 1 85 ? -5.018 7.480 0.818 1.00 86.75 85 SER A C 1
ATOM 665 O O . SER A 1 85 ? -4.504 7.876 -0.230 1.00 86.75 85 SER A O 1
ATOM 667 N N . ILE A 1 86 ? -4.340 6.848 1.776 1.00 89.25 86 ILE A N 1
ATOM 668 C CA . ILE A 1 86 ? -2.956 6.407 1.599 1.00 89.25 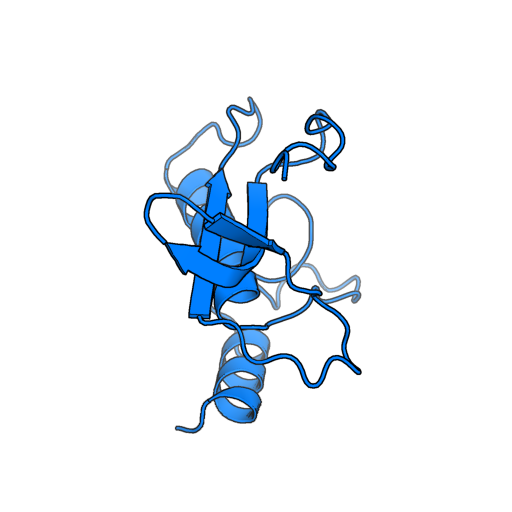86 ILE A CA 1
ATOM 669 C C . ILE A 1 86 ? -2.852 5.243 0.603 1.00 89.25 86 ILE A C 1
ATOM 671 O O . ILE A 1 86 ? -1.781 5.015 0.060 1.00 89.25 86 ILE A O 1
ATOM 675 N N . MET A 1 87 ? -3.960 4.556 0.293 1.00 89.12 87 MET A N 1
ATOM 676 C CA . MET A 1 87 ? -4.051 3.448 -0.673 1.00 89.12 87 MET A CA 1
ATOM 677 C C . MET A 1 87 ? -4.265 3.888 -2.130 1.00 89.12 87 MET A C 1
ATOM 679 O O . MET A 1 87 ? -4.394 3.051 -3.014 1.00 89.12 87 MET A O 1
ATOM 683 N N . ARG A 1 88 ? -4.296 5.188 -2.436 1.00 86.38 88 ARG A N 1
ATOM 684 C CA . ARG A 1 88 ? -4.304 5.674 -3.830 1.00 86.38 88 ARG A CA 1
ATOM 685 C C . ARG A 1 88 ? -2.959 5.383 -4.501 1.00 86.38 88 ARG A C 1
ATOM 687 O O . ARG A 1 88 ? -1.945 5.480 -3.827 1.00 86.38 88 ARG A O 1
ATOM 694 N N . THR A 1 89 ? -2.900 5.118 -5.803 1.00 77.25 89 THR A N 1
ATOM 695 C CA . THR A 1 89 ? -1.636 5.024 -6.566 1.00 77.25 89 THR A CA 1
ATOM 696 C C . THR A 1 89 ? -0.933 6.393 -6.711 1.00 77.25 89 THR A C 1
ATOM 698 O O . THR A 1 89 ? -1.581 7.438 -6.706 1.00 77.25 89 THR A O 1
ATOM 701 N N . GLY A 1 90 ? 0.399 6.419 -6.841 1.00 76.62 90 GLY A N 1
ATOM 702 C CA . GLY A 1 90 ? 1.173 7.659 -7.043 1.00 76.62 90 GLY A CA 1
ATOM 703 C C . GLY A 1 90 ? 1.685 8.322 -5.753 1.00 76.62 90 GLY A C 1
ATOM 704 O O . GLY A 1 90 ? 1.721 7.675 -4.705 1.00 76.62 90 GLY A O 1
ATOM 705 N N . GLU A 1 91 ? 2.102 9.594 -5.833 1.00 68.06 91 GLU A N 1
ATOM 706 C CA . GLU A 1 91 ? 2.641 10.373 -4.703 1.00 68.06 91 GLU A CA 1
ATOM 707 C C . GLU A 1 91 ? 1.556 10.734 -3.675 1.00 68.06 91 GLU A C 1
ATOM 709 O O . GLU A 1 91 ? 0.422 11.058 -4.039 1.00 68.06 91 GLU A O 1
ATOM 714 N N . LYS A 1 92 ? 1.899 10.674 -2.381 1.00 76.00 92 LYS A N 1
ATOM 715 C CA . LYS A 1 92 ? 0.962 10.761 -1.249 1.00 76.00 92 LYS A CA 1
ATOM 716 C C . LYS A 1 92 ? 1.632 11.451 -0.059 1.00 76.00 92 LYS A C 1
ATOM 718 O O . LYS A 1 92 ? 2.852 11.403 0.071 1.00 76.00 92 LYS A O 1
ATOM 723 N N . SER A 1 93 ? 0.829 12.022 0.834 1.00 82.56 93 SER A N 1
ATOM 724 C CA . SER A 1 93 ? 1.287 12.484 2.148 1.00 82.56 93 SER A CA 1
ATOM 725 C C . SER A 1 93 ? 1.132 11.386 3.200 1.00 82.56 93 SER A C 1
ATOM 727 O O . SER A 1 93 ? 0.292 10.487 3.068 1.00 82.56 93 SER A O 1
ATOM 729 N N . LEU A 1 94 ? 1.944 11.445 4.260 1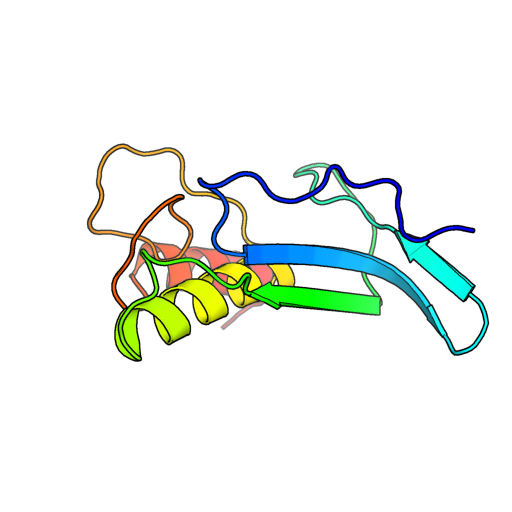.00 87.44 94 LEU A N 1
ATOM 730 C CA . LEU A 1 94 ? 1.879 10.475 5.354 1.00 87.44 94 LEU A CA 1
ATOM 731 C C . LEU A 1 94 ? 0.694 10.806 6.270 1.00 87.44 94 LEU A C 1
ATOM 733 O O . LEU A 1 94 ? 0.837 11.385 7.346 1.00 87.44 94 LEU A O 1
ATOM 737 N N . LYS A 1 95 ? -0.507 10.441 5.828 1.00 88.31 95 LYS A N 1
ATOM 738 C CA . LYS A 1 95 ? -1.739 10.639 6.587 1.00 88.31 95 LYS A CA 1
ATOM 739 C C . LYS A 1 95 ? -2.676 9.463 6.378 1.00 88.31 95 LYS A C 1
ATOM 741 O O . LYS A 1 95 ? -2.932 9.045 5.257 1.00 88.31 95 LYS A O 1
ATOM 746 N N . LEU A 1 96 ? -3.221 8.957 7.481 1.00 85.94 96 LEU A N 1
ATOM 747 C CA . LEU A 1 96 ? -4.214 7.889 7.464 1.00 85.94 96 LEU A CA 1
ATOM 748 C C . LEU A 1 96 ? -5.612 8.514 7.445 1.00 85.94 96 LEU A C 1
ATOM 750 O O . LEU A 1 96 ? -6.038 9.159 8.414 1.00 85.94 96 LEU A O 1
ATOM 754 N N . TYR A 1 97 ? -6.321 8.356 6.332 1.00 88.25 97 TYR A N 1
ATOM 755 C CA . TYR A 1 97 ? -7.601 9.016 6.098 1.00 88.25 97 TYR A CA 1
ATOM 756 C C . TYR A 1 97 ? -8.772 8.208 6.666 1.00 88.25 97 TYR A C 1
ATOM 758 O O . TYR A 1 97 ? -8.645 7.036 7.020 1.00 88.25 97 TYR A O 1
ATOM 766 N N . ALA A 1 98 ? -9.951 8.832 6.752 1.00 88.12 98 ALA A N 1
ATOM 767 C CA . ALA A 1 98 ? -11.157 8.172 7.257 1.00 88.12 98 ALA A CA 1
ATOM 768 C C . ALA A 1 98 ? -11.509 6.899 6.462 1.00 88.12 98 ALA A C 1
ATOM 770 O O . ALA A 1 98 ? -11.946 5.910 7.049 1.00 88.12 98 ALA A O 1
ATOM 771 N N . TYR A 1 99 ? -11.268 6.905 5.146 1.00 86.88 99 TYR A N 1
ATOM 772 C CA . TYR A 1 99 ? -11.447 5.731 4.294 1.00 86.88 99 TYR A CA 1
ATOM 773 C C . TYR A 1 99 ? -10.507 4.585 4.689 1.00 86.88 99 TYR A C 1
ATOM 775 O O . TYR A 1 99 ? -10.981 3.474 4.914 1.00 86.88 99 TYR A O 1
ATOM 783 N N . ASP A 1 100 ? -9.209 4.860 4.845 1.00 88.38 100 ASP A N 1
ATOM 784 C CA . ASP A 1 100 ? -8.210 3.847 5.214 1.00 88.38 100 ASP A CA 1
ATOM 785 C C . ASP A 1 100 ? -8.564 3.211 6.563 1.00 88.38 100 ASP A C 1
ATOM 787 O O . ASP A 1 100 ? -8.631 1.989 6.687 1.00 88.38 100 ASP A O 1
ATOM 791 N N . LYS A 1 101 ? -8.917 4.046 7.554 1.00 90.00 101 LYS A N 1
ATOM 792 C CA . LYS A 1 101 ? -9.378 3.588 8.875 1.00 90.00 101 LYS A CA 1
ATOM 793 C C . LYS A 1 101 ? -10.620 2.705 8.764 1.00 90.00 101 LYS A C 1
ATOM 795 O O . LYS A 1 101 ? -10.690 1.667 9.413 1.00 90.00 101 LYS A O 1
ATOM 800 N N . LYS A 1 102 ? -11.608 3.101 7.955 1.00 89.38 102 LYS A N 1
ATOM 801 C CA . LYS A 1 102 ? -12.839 2.324 7.737 1.00 89.38 102 LYS A CA 1
ATOM 802 C C . LYS A 1 102 ? -12.538 0.956 7.119 1.00 89.38 102 LYS A C 1
ATOM 80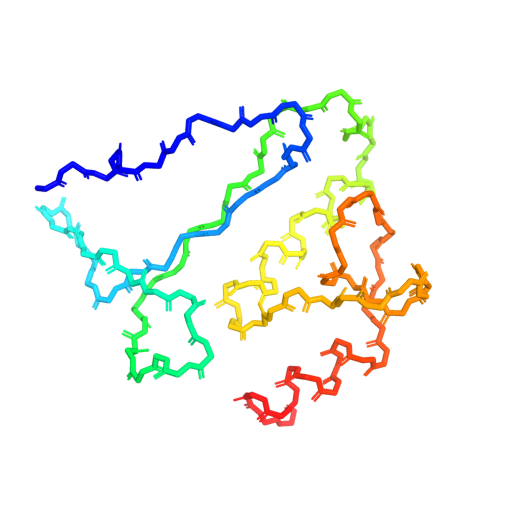4 O O . LYS A 1 102 ? -13.122 -0.036 7.548 1.00 89.38 102 LYS A O 1
ATOM 809 N N . MET A 1 103 ? -11.649 0.899 6.130 1.00 88.31 103 MET A N 1
ATOM 810 C CA . MET A 1 103 ? -11.314 -0.345 5.433 1.00 88.31 103 MET A CA 1
ATOM 811 C C . MET A 1 103 ? -10.494 -1.293 6.306 1.00 88.31 103 MET A C 1
ATOM 813 O O . MET A 1 103 ? -10.828 -2.475 6.374 1.00 88.31 103 MET A O 1
ATOM 817 N N . LEU A 1 104 ? -9.512 -0.770 7.050 1.00 90.00 104 LEU A N 1
ATOM 818 C CA . LEU A 1 104 ? -8.797 -1.541 8.070 1.00 90.00 104 LEU A CA 1
ATOM 819 C C . LEU A 1 104 ? -9.770 -2.118 9.090 1.00 90.00 104 LEU A C 1
ATOM 821 O O . LEU A 1 104 ? -9.730 -3.316 9.352 1.00 90.00 104 LEU A O 1
ATOM 825 N N . LYS A 1 105 ? -10.704 -1.298 9.586 1.00 92.31 105 LYS A N 1
ATOM 826 C CA . LYS A 1 105 ? -11.681 -1.765 10.568 1.00 92.31 105 LYS A CA 1
ATOM 827 C C . LYS A 1 105 ? -12.609 -2.849 10.034 1.00 92.31 105 LYS A C 1
ATOM 829 O O . LYS A 1 105 ? -12.903 -3.823 10.718 1.00 92.31 105 LYS A O 1
ATOM 834 N N . LYS A 1 106 ? -13.048 -2.707 8.782 1.00 88.38 106 LYS A N 1
ATOM 835 C CA . LYS A 1 106 ? -13.859 -3.723 8.101 1.00 88.38 106 LYS A CA 1
ATOM 836 C C . LYS A 1 106 ? -13.103 -5.048 7.946 1.00 88.38 106 LYS A C 1
ATOM 838 O O . LYS A 1 106 ? -13.734 -6.098 7.999 1.00 88.38 106 LYS A O 1
ATOM 843 N N . LYS A 1 107 ? -11.789 -4.997 7.710 1.00 86.06 107 LYS A N 1
ATOM 844 C CA . LYS A 1 107 ? -10.961 -6.183 7.465 1.00 86.06 107 LYS A CA 1
ATOM 845 C C . LYS A 1 107 ? -10.508 -6.866 8.760 1.00 86.06 107 LYS A C 1
ATOM 847 O O . LYS A 1 107 ? -10.536 -8.089 8.817 1.00 86.06 107 LYS A O 1
ATOM 852 N N . TRP A 1 108 ? -10.119 -6.091 9.772 1.00 88.06 108 TRP A N 1
ATOM 853 C CA . TRP A 1 108 ? -9.395 -6.585 10.952 1.00 88.06 108 TRP A CA 1
ATOM 854 C C . TRP A 1 108 ? -10.101 -6.350 12.293 1.00 88.06 108 TRP A C 1
ATOM 856 O O . TRP A 1 108 ? -9.647 -6.872 13.305 1.00 88.06 108 TRP A O 1
ATOM 866 N N . GLY A 1 109 ? -11.206 -5.601 12.337 1.00 88.94 109 GLY A N 1
ATOM 867 C CA . GLY A 1 109 ? -11.915 -5.303 13.586 1.00 88.94 109 GLY A CA 1
ATOM 868 C C . GLY A 1 109 ? -11.648 -3.896 14.124 1.00 88.94 109 GLY A C 1
ATOM 869 O O . GLY A 1 109 ? -11.506 -2.959 13.353 1.00 88.94 109 GLY A O 1
ATOM 870 N N . LYS A 1 110 ? -11.708 -3.693 15.442 1.00 76.00 110 LYS A N 1
ATOM 871 C CA . LYS A 1 110 ? -11.719 -2.340 16.034 1.00 76.00 110 LYS A CA 1
ATOM 872 C C . LYS A 1 110 ? -10.343 -1.704 16.154 1.00 76.00 110 LYS A C 1
ATOM 874 O O . LYS A 1 110 ? -9.427 -2.399 16.633 1.00 76.00 110 LYS A O 1
#